Protein AF-A0A2U1S1S1-F1 (afdb_monomer)

Structure (mmCIF, N/CA/C/O backbone):
data_AF-A0A2U1S1S1-F1
#
_entry.id   AF-A0A2U1S1S1-F1
#
loop_
_atom_site.group_PDB
_atom_site.id
_atom_site.type_symbol
_atom_site.label_atom_id
_atom_site.label_alt_id
_atom_site.label_comp_id
_atom_site.label_asym_id
_atom_site.label_entity_id
_atom_site.label_seq_id
_atom_site.pdbx_PDB_ins_code
_atom_site.Cartn_x
_atom_site.Cartn_y
_atom_site.Cartn_z
_atom_site.occupancy
_atom_site.B_iso_or_equiv
_atom_site.auth_seq_id
_atom_site.auth_comp_id
_atom_site.auth_asym_id
_atom_site.auth_atom_id
_atom_site.pdbx_PDB_model_num
ATOM 1 N N . MET A 1 1 ? -7.315 3.629 2.583 1.00 78.44 1 MET A N 1
ATOM 2 C CA . MET A 1 1 ? -6.546 4.772 2.027 1.00 78.44 1 MET A CA 1
ATOM 3 C C . MET A 1 1 ? -5.709 4.288 0.851 1.00 78.44 1 MET A C 1
ATOM 5 O O . MET A 1 1 ? -5.361 3.112 0.847 1.00 78.44 1 MET A O 1
ATOM 9 N N . SER A 1 2 ? -5.378 5.162 -0.104 1.00 83.06 2 SER A N 1
ATOM 10 C CA . SER A 1 2 ? -4.422 4.875 -1.187 1.00 83.06 2 SER A CA 1
ATOM 11 C C . SER A 1 2 ? -3.376 5.983 -1.289 1.00 83.06 2 SER A C 1
ATOM 13 O O . SER A 1 2 ? -3.733 7.161 -1.241 1.00 83.06 2 SER A O 1
ATOM 15 N N . CYS A 1 3 ? -2.100 5.617 -1.411 1.00 86.50 3 CYS A N 1
ATOM 16 C CA . CYS A 1 3 ? -0.992 6.570 -1.489 1.00 86.50 3 CYS A CA 1
ATOM 17 C C . CYS A 1 3 ? 0.068 6.117 -2.502 1.00 86.50 3 CYS A C 1
ATOM 19 O O . CYS A 1 3 ? 0.268 4.918 -2.703 1.00 86.50 3 CYS A O 1
ATOM 21 N N . HIS A 1 4 ? 0.765 7.093 -3.084 1.00 86.56 4 HIS A N 1
ATOM 22 C CA . HIS A 1 4 ?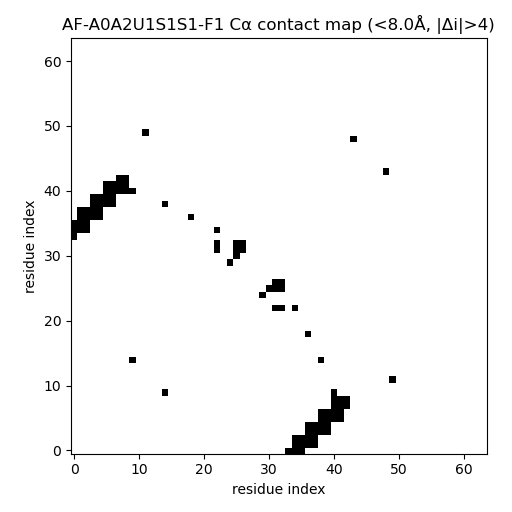 1.896 6.881 -3.984 1.00 86.56 4 HIS A CA 1
ATOM 23 C C . HIS A 1 4 ? 3.202 7.132 -3.237 1.00 86.56 4 HIS A C 1
ATOM 25 O O . HIS A 1 4 ? 3.313 8.105 -2.487 1.00 86.56 4 HIS A O 1
ATOM 31 N N . ILE A 1 5 ? 4.172 6.245 -3.427 1.00 85.69 5 ILE A N 1
ATOM 32 C CA . ILE A 1 5 ? 5.510 6.348 -2.856 1.00 85.69 5 ILE A CA 1
ATOM 33 C C . ILE A 1 5 ? 6.493 6.323 -4.019 1.00 85.69 5 ILE A C 1
ATOM 35 O O . ILE A 1 5 ? 6.574 5.334 -4.743 1.00 85.69 5 ILE A O 1
ATOM 39 N N . GLN A 1 6 ? 7.250 7.404 -4.170 1.00 84.38 6 GLN A N 1
ATOM 40 C CA . GLN A 1 6 ? 8.335 7.496 -5.137 1.00 84.38 6 GLN A CA 1
ATOM 41 C C . GLN A 1 6 ? 9.673 7.299 -4.422 1.00 84.38 6 GLN A C 1
ATOM 43 O O . GLN A 1 6 ? 9.907 7.881 -3.360 1.00 84.38 6 GLN A O 1
ATOM 48 N N . VAL A 1 7 ? 10.538 6.463 -4.992 1.00 82.25 7 VAL A N 1
ATOM 49 C CA . VAL A 1 7 ? 11.874 6.157 -4.464 1.00 82.25 7 VAL A CA 1
ATOM 50 C C . VAL A 1 7 ? 12.928 6.267 -5.561 1.00 82.25 7 VAL A C 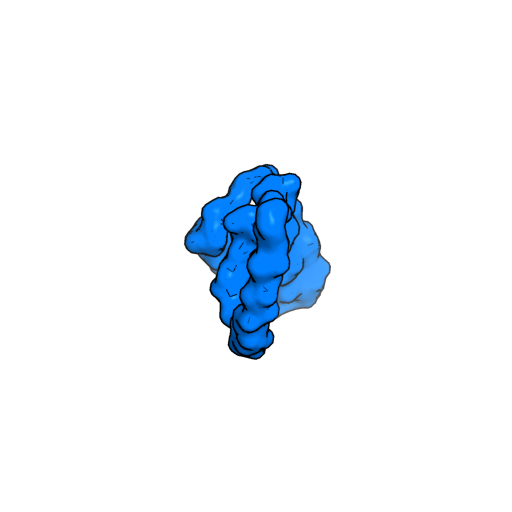1
ATOM 52 O O . VAL A 1 7 ? 12.726 5.810 -6.684 1.00 82.25 7 VAL A O 1
ATOM 55 N N . SER A 1 8 ? 14.082 6.844 -5.237 1.00 77.94 8 SER A N 1
ATOM 56 C CA . SER A 1 8 ? 15.136 7.071 -6.232 1.00 77.94 8 SER A CA 1
ATOM 57 C C . SER A 1 8 ? 15.855 5.801 -6.680 1.00 77.94 8 SER A C 1
ATOM 59 O O . SER A 1 8 ? 16.220 5.689 -7.841 1.00 77.94 8 SER A O 1
ATOM 61 N N . ASP A 1 9 ? 16.015 4.820 -5.794 1.00 68.56 9 ASP A N 1
ATOM 62 C CA . ASP A 1 9 ? 16.629 3.529 -6.102 1.00 68.56 9 ASP A CA 1
ATOM 63 C C . ASP A 1 9 ? 15.936 2.448 -5.277 1.00 68.56 9 ASP A C 1
ATOM 65 O O . ASP A 1 9 ? 15.729 2.607 -4.069 1.00 68.56 9 ASP A O 1
ATOM 69 N N . LEU A 1 10 ? 15.524 1.369 -5.935 1.00 68.06 10 LEU A N 1
ATOM 70 C CA . LEU A 1 10 ? 14.859 0.267 -5.267 1.00 68.06 10 LEU A CA 1
ATOM 71 C C . LEU A 1 10 ? 15.369 -1.060 -5.817 1.00 68.06 10 LEU A C 1
ATOM 73 O O . LEU A 1 10 ? 14.953 -1.524 -6.876 1.00 68.06 10 LEU A O 1
ATOM 77 N N . GLN A 1 11 ? 16.217 -1.733 -5.046 1.00 66.94 11 GLN A N 1
ATOM 78 C CA . GLN A 1 11 ? 16.375 -3.173 -5.214 1.00 66.94 11 GLN A CA 1
ATOM 79 C C . GLN A 1 11 ? 15.056 -3.845 -4.811 1.00 66.94 11 GLN A C 1
ATOM 81 O O . GLN A 1 11 ? 14.519 -3.539 -3.748 1.00 66.94 11 GLN A O 1
ATOM 86 N N . GLY A 1 12 ? 14.520 -4.756 -5.631 1.00 64.00 12 GLY A N 1
ATOM 87 C CA . GLY A 1 12 ? 13.166 -5.307 -5.440 1.00 64.00 12 GLY A CA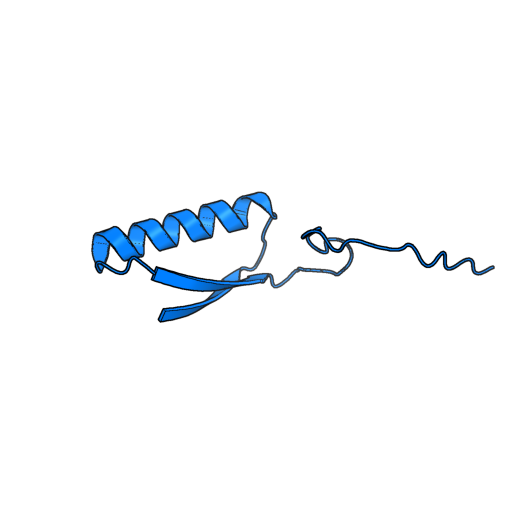 1
ATOM 88 C C . GLY A 1 12 ? 12.884 -5.852 -4.029 1.00 64.00 12 GLY A C 1
ATOM 89 O O . GLY A 1 12 ? 11.813 -5.623 -3.481 1.00 64.00 12 GLY A O 1
ATOM 90 N N . SER A 1 13 ? 13.880 -6.461 -3.376 1.00 66.88 13 SER A N 1
ATOM 91 C CA . SER A 1 13 ? 13.769 -6.976 -1.999 1.00 66.88 13 SER A CA 1
ATOM 92 C C . SER A 1 13 ? 13.710 -5.895 -0.906 1.00 66.88 13 SER A C 1
ATOM 94 O O . SER A 1 13 ? 13.378 -6.195 0.244 1.00 66.88 13 SER A O 1
ATOM 96 N N . TYR A 1 14 ? 14.042 -4.647 -1.239 1.00 77.62 14 TYR A N 1
ATOM 97 C CA . TYR A 1 14 ? 13.966 -3.485 -0.355 1.00 77.62 14 TYR A CA 1
ATOM 98 C C . TYR A 1 14 ? 12.574 -2.837 -0.376 1.00 77.62 14 TYR A C 1
ATOM 100 O O . TYR A 1 14 ? 12.148 -2.279 0.635 1.00 77.62 14 TYR A O 1
ATOM 108 N N . GLY A 1 15 ? 11.847 -2.964 -1.493 1.00 81.75 15 GLY A N 1
ATOM 109 C CA . GLY A 1 15 ? 10.486 -2.447 -1.657 1.00 81.75 15 GLY A CA 1
ATOM 110 C C . GLY A 1 15 ? 9.512 -3.021 -0.643 1.00 81.75 15 GLY A C 1
ATOM 111 O O . GLY A 1 15 ? 8.900 -2.277 0.121 1.00 81.75 15 GLY A O 1
ATOM 112 N N . ASP A 1 16 ? 9.435 -4.347 -0.577 1.00 82.06 16 ASP A N 1
ATOM 113 C CA . ASP A 1 16 ? 8.504 -5.034 0.321 1.00 82.06 16 ASP A CA 1
ATOM 114 C C . ASP A 1 16 ? 8.783 -4.697 1.792 1.00 82.06 16 ASP A C 1
ATOM 116 O O . ASP A 1 16 ? 7.874 -4.353 2.546 1.00 82.06 16 ASP A O 1
ATOM 120 N N . ARG A 1 17 ? 10.065 -4.668 2.189 1.00 87.38 17 ARG A N 1
ATOM 121 C CA . ARG A 1 17 ? 10.463 -4.302 3.560 1.00 87.38 17 ARG A CA 1
ATOM 122 C C . ARG A 1 17 ? 10.098 -2.861 3.907 1.00 87.38 17 ARG A C 1
ATOM 124 O O . ARG A 1 17 ? 9.751 -2.572 5.053 1.00 87.38 17 ARG A O 1
ATOM 131 N N . LEU A 1 18 ? 10.210 -1.947 2.944 1.00 87.25 18 LEU A N 1
ATOM 132 C CA . LEU A 1 18 ? 9.813 -0.556 3.126 1.00 87.25 18 LEU A CA 1
ATOM 133 C C . LEU A 1 18 ? 8.298 -0.450 3.334 1.00 87.25 18 LEU A C 1
ATOM 135 O O . LEU A 1 18 ? 7.861 0.219 4.272 1.00 87.25 18 LEU A O 1
ATOM 139 N N . LEU A 1 19 ? 7.507 -1.139 2.508 1.00 89.06 19 LEU A N 1
ATOM 140 C CA . LEU A 1 19 ? 6.048 -1.143 2.614 1.00 89.06 19 LEU A CA 1
ATOM 141 C C . LEU A 1 19 ? 5.567 -1.755 3.935 1.00 89.06 19 LEU A C 1
ATOM 143 O O . LEU A 1 19 ? 4.692 -1.177 4.582 1.00 89.06 19 LEU A O 1
ATOM 147 N N . ASP A 1 20 ? 6.176 -2.852 4.388 1.00 89.62 20 ASP A N 1
ATOM 148 C CA . ASP A 1 20 ? 5.879 -3.456 5.692 1.00 89.62 20 ASP A CA 1
ATOM 149 C C . ASP A 1 20 ? 6.137 -2.479 6.842 1.00 89.62 20 ASP A C 1
ATOM 151 O O . ASP A 1 20 ? 5.298 -2.303 7.730 1.00 89.62 20 ASP A O 1
ATOM 155 N N . ARG A 1 21 ? 7.271 -1.769 6.800 1.00 92.00 21 ARG A N 1
ATOM 156 C CA . ARG A 1 21 ? 7.626 -0.784 7.827 1.00 92.00 21 ARG A CA 1
ATOM 157 C C . ARG A 1 21 ? 6.654 0.397 7.856 1.00 92.00 21 ARG A C 1
ATOM 159 O O . ARG A 1 21 ? 6.292 0.865 8.937 1.00 92.00 21 ARG A O 1
ATOM 166 N N . ILE A 1 22 ? 6.223 0.881 6.691 1.00 91.31 22 ILE A N 1
ATOM 167 C CA . ILE A 1 22 ? 5.236 1.967 6.590 1.00 91.31 2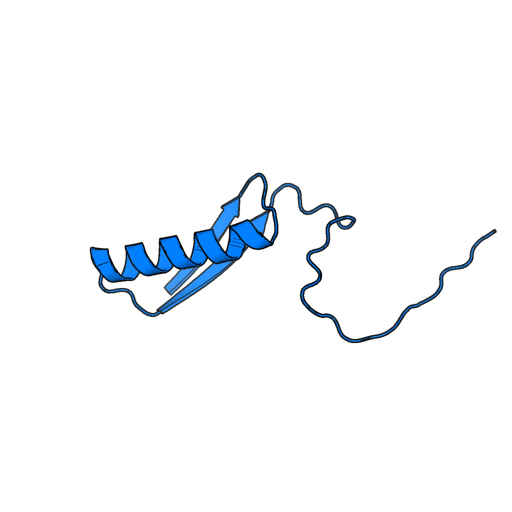2 ILE A CA 1
ATOM 168 C C . ILE A 1 22 ? 3.877 1.493 7.113 1.00 91.31 22 ILE A C 1
ATOM 170 O O . ILE A 1 22 ? 3.260 2.196 7.913 1.00 91.31 22 ILE A O 1
ATOM 174 N N . ASN A 1 23 ? 3.433 0.293 6.729 1.00 91.06 23 ASN A N 1
ATOM 175 C CA . ASN A 1 23 ? 2.193 -0.301 7.230 1.00 91.06 23 ASN A CA 1
ATOM 176 C C . ASN A 1 23 ? 2.196 -0.437 8.753 1.00 91.06 23 ASN 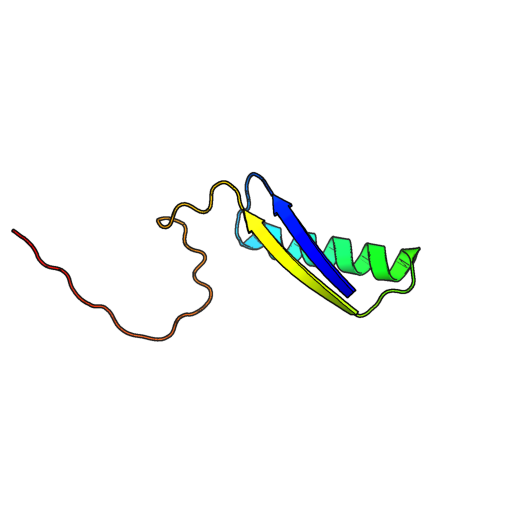A C 1
ATOM 178 O O . ASN A 1 23 ? 1.229 -0.050 9.411 1.00 91.06 23 ASN A O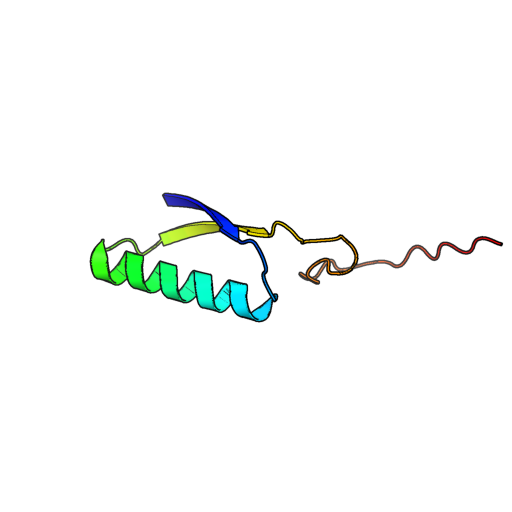 1
ATOM 182 N N . GLN A 1 24 ? 3.293 -0.935 9.326 1.00 93.19 24 GLN A N 1
ATOM 183 C CA . GLN A 1 24 ? 3.426 -1.051 10.773 1.00 93.19 24 GLN A CA 1
ATOM 184 C C . GLN A 1 24 ? 3.331 0.320 11.453 1.00 93.19 24 GLN A C 1
ATOM 186 O O . GLN A 1 24 ? 2.554 0.485 12.392 1.00 93.19 24 GLN A O 1
ATOM 191 N N . MET A 1 25 ? 4.045 1.326 10.940 1.00 94.81 25 MET A N 1
ATOM 192 C CA . MET A 1 25 ? 3.981 2.688 11.475 1.00 94.81 25 MET A CA 1
ATOM 193 C C . MET A 1 25 ? 2.559 3.267 11.410 1.00 94.81 25 MET A C 1
ATOM 195 O O . MET A 1 25 ? 2.104 3.882 12.375 1.00 94.81 25 MET A O 1
ATOM 199 N N . LEU A 1 26 ? 1.854 3.083 10.289 1.00 93.62 26 LEU A N 1
ATOM 200 C CA . LEU A 1 26 ? 0.482 3.565 10.117 1.00 93.62 26 LEU A CA 1
ATOM 201 C C . LEU A 1 26 ? -0.488 2.902 11.096 1.00 93.62 26 LEU A C 1
ATOM 203 O O . LEU A 1 26 ? -1.333 3.578 11.690 1.00 93.62 26 LEU A O 1
ATOM 207 N N . LYS A 1 27 ? -0.331 1.596 11.309 1.00 93.31 27 LYS A N 1
ATOM 208 C CA . LYS A 1 27 ? -1.127 0.843 12.273 1.00 93.31 27 LYS A CA 1
ATOM 209 C C . LYS A 1 27 ? -0.864 1.311 13.702 1.00 93.31 27 LYS A C 1
ATOM 211 O O . LYS A 1 27 ? -1.814 1.583 14.427 1.00 93.31 27 LYS A O 1
ATOM 216 N N . GLU A 1 28 ? 0.400 1.431 14.098 1.00 96.00 28 GLU A N 1
ATOM 217 C CA . GLU A 1 28 ? 0.787 1.768 15.473 1.00 96.00 28 GLU A CA 1
ATOM 218 C C . GLU A 1 28 ? 0.454 3.213 15.848 1.00 96.00 28 GLU A C 1
ATOM 220 O O . GLU A 1 28 ? -0.017 3.468 16.954 1.00 96.00 28 GLU A O 1
ATOM 225 N N . ARG A 1 29 ? 0.686 4.169 14.942 1.00 96.31 29 ARG A N 1
ATOM 226 C CA . ARG A 1 29 ? 0.532 5.598 15.253 1.00 96.31 29 ARG A CA 1
ATOM 227 C C . ARG A 1 29 ? -0.858 6.143 14.969 1.00 96.31 29 ARG A C 1
ATOM 229 O O . ARG A 1 29 ? -1.270 7.098 15.619 1.00 96.31 29 ARG A O 1
ATOM 236 N N . PHE A 1 30 ? -1.558 5.566 13.995 1.00 93.94 30 PHE A N 1
ATOM 237 C CA . PHE A 1 30 ? -2.812 6.123 13.487 1.00 93.94 30 PHE A CA 1
ATOM 238 C C . PHE A 1 30 ? -3.964 5.110 13.465 1.00 93.94 30 PHE A C 1
ATOM 240 O O . PHE A 1 30 ? -5.077 5.475 13.099 1.00 93.94 30 PHE A O 1
ATOM 247 N N . GLY A 1 31 ? -3.730 3.846 13.841 1.00 93.50 31 GLY A N 1
ATOM 248 C CA . GLY A 1 31 ? -4.759 2.801 13.805 1.00 93.50 31 GLY A CA 1
ATOM 249 C C . GLY A 1 31 ? -5.184 2.399 12.390 1.00 93.50 31 GLY A C 1
ATOM 250 O O . GLY A 1 31 ? -6.225 1.769 12.212 1.00 93.50 31 GLY A O 1
ATOM 251 N N . ILE A 1 32 ? -4.402 2.758 11.367 1.00 91.94 32 ILE A N 1
ATOM 252 C CA . ILE A 1 32 ? -4.739 2.489 9.967 1.00 91.94 32 ILE A CA 1
ATOM 253 C C . ILE A 1 32 ? -4.185 1.115 9.588 1.00 91.94 32 ILE A C 1
ATOM 255 O O . ILE A 1 32 ? -2.987 0.954 9.377 1.00 91.94 32 ILE A O 1
ATOM 259 N N . ALA A 1 33 ? -5.066 0.118 9.507 1.00 85.75 33 ALA A N 1
ATOM 260 C CA . ALA A 1 33 ? -4.693 -1.270 9.215 1.00 85.75 33 ALA A CA 1
ATOM 261 C C . ALA A 1 33 ? -4.711 -1.631 7.718 1.00 85.75 33 ALA A C 1
ATOM 263 O O . ALA A 1 33 ? -4.123 -2.638 7.330 1.00 85.75 33 ALA A O 1
ATOM 264 N N . HIS A 1 34 ? -5.392 -0.838 6.885 1.00 86.06 34 HIS A N 1
ATOM 265 C CA . HIS A 1 34 ? -5.589 -1.138 5.466 1.00 86.06 34 HIS A CA 1
ATOM 266 C C . HIS A 1 34 ? -5.280 0.083 4.590 1.00 86.06 34 HIS A C 1
ATOM 268 O O . HIS A 1 34 ? -6.094 1.005 4.445 1.00 86.06 34 HIS A O 1
ATOM 274 N N . THR A 1 35 ? -4.099 0.052 3.974 1.00 86.94 35 THR A N 1
ATOM 275 C CA . THR A 1 35 ? -3.634 1.059 3.017 1.00 86.94 35 THR A CA 1
ATOM 276 C C . THR A 1 35 ? -3.068 0.364 1.789 1.00 86.94 35 THR A C 1
ATOM 278 O O . THR A 1 35 ? -2.279 -0.569 1.908 1.00 86.94 35 THR A O 1
ATOM 281 N N . THR A 1 36 ? -3.471 0.828 0.610 1.00 88.56 36 THR A N 1
ATOM 282 C CA . THR A 1 36 ? -2.899 0.384 -0.662 1.00 88.56 36 THR A CA 1
A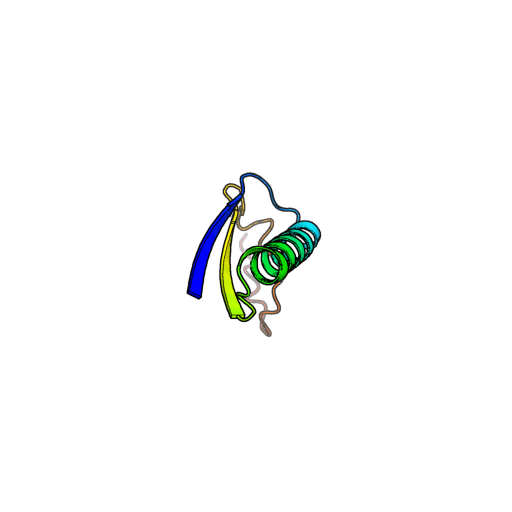TOM 283 C C . THR A 1 36 ? -1.778 1.340 -1.055 1.00 88.56 36 THR A C 1
ATOM 285 O O . THR A 1 36 ? -1.998 2.554 -1.092 1.00 88.56 36 THR A O 1
ATOM 288 N N . PHE A 1 37 ? -0.597 0.807 -1.364 1.00 87.44 37 PHE A N 1
ATOM 289 C CA . PHE A 1 37 ? 0.546 1.594 -1.823 1.00 87.44 37 PHE A CA 1
ATOM 290 C C . PHE A 1 37 ? 0.865 1.272 -3.274 1.00 87.44 37 PHE A C 1
ATOM 292 O O . PHE A 1 37 ? 0.960 0.103 -3.642 1.00 87.44 37 PHE A O 1
ATOM 299 N N . GLN A 1 38 ? 1.064 2.311 -4.077 1.00 85.19 38 GLN A N 1
ATOM 300 C CA . GLN A 1 38 ? 1.755 2.197 -5.355 1.00 85.19 38 GLN A CA 1
ATOM 301 C C . GLN A 1 38 ? 3.183 2.695 -5.163 1.00 85.19 38 GLN A C 1
ATOM 303 O O . GLN A 1 38 ? 3.391 3.798 -4.660 1.00 85.19 38 GLN A O 1
ATOM 308 N N . LEU A 1 39 ? 4.147 1.845 -5.506 1.00 84.31 39 LEU A N 1
ATOM 309 C CA . LEU A 1 39 ? 5.570 2.125 -5.375 1.00 84.31 39 LEU A CA 1
ATOM 310 C C . LEU A 1 39 ? 6.158 2.347 -6.767 1.00 84.31 39 LEU A C 1
ATOM 312 O O . LEU A 1 39 ? 6.037 1.481 -7.632 1.00 84.31 39 LEU A O 1
ATOM 316 N N . GLU A 1 40 ? 6.788 3.498 -6.966 1.00 80.56 40 G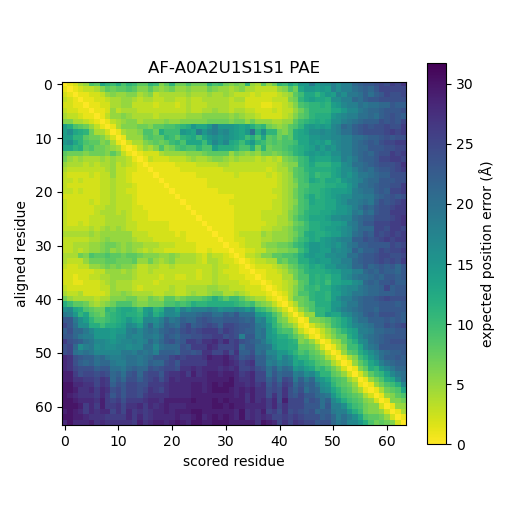LU A N 1
ATOM 317 C CA . GLU A 1 40 ? 7.397 3.908 -8.230 1.00 80.56 40 GLU A CA 1
ATOM 318 C C . GLU A 1 40 ? 8.890 4.165 -8.006 1.00 80.56 40 GLU A C 1
ATOM 320 O O . GLU A 1 40 ? 9.268 4.822 -7.034 1.00 80.56 40 GLU A O 1
ATOM 325 N N . SER A 1 41 ? 9.747 3.636 -8.886 1.00 76.56 41 SER A N 1
ATOM 326 C CA . SER A 1 41 ? 11.195 3.858 -8.826 1.00 76.56 41 SER A CA 1
ATOM 327 C C . SER A 1 41 ? 11.676 4.692 -10.007 1.00 76.56 41 SER A C 1
ATOM 329 O O . SER A 1 41 ? 11.372 4.376 -11.156 1.00 76.56 41 SER A O 1
ATOM 331 N N . GLU A 1 42 ? 12.455 5.735 -9.714 1.00 67.56 42 GLU A N 1
ATOM 332 C CA . GLU A 1 42 ? 12.973 6.700 -10.699 1.00 67.56 42 GLU A CA 1
ATOM 333 C C . GLU A 1 42 ? 13.894 6.056 -11.745 1.00 67.56 42 GLU A C 1
ATOM 335 O O . GLU A 1 42 ? 13.991 6.544 -12.869 1.00 67.56 42 GLU A O 1
ATOM 340 N N . VAL A 1 43 ? 14.542 4.941 -11.392 1.00 60.53 43 VAL A N 1
ATOM 341 C CA . VAL A 1 43 ? 15.531 4.240 -12.227 1.00 60.53 43 VAL A CA 1
ATOM 342 C C . VAL A 1 43 ? 15.059 2.827 -12.574 1.00 60.53 43 VAL A C 1
ATOM 344 O O . VAL A 1 43 ? 15.861 1.915 -12.764 1.00 60.53 43 VAL A O 1
ATOM 347 N N . CYS A 1 44 ? 13.747 2.604 -12.701 1.00 55.50 44 CYS A N 1
ATOM 348 C CA . CYS A 1 44 ? 13.262 1.355 -13.286 1.00 55.50 44 CYS A CA 1
ATOM 349 C C . CYS A 1 44 ? 13.492 1.379 -14.809 1.00 55.50 44 CYS A C 1
ATOM 351 O O . CYS A 1 44 ? 12.568 1.519 -15.607 1.00 55.50 44 CYS A O 1
ATOM 353 N N . ALA A 1 45 ? 14.760 1.299 -15.220 1.00 50.53 45 ALA A N 1
ATOM 354 C CA . ALA A 1 45 ? 15.117 1.024 -16.598 1.00 50.53 45 ALA A CA 1
ATOM 355 C C . ALA A 1 45 ? 14.532 -0.355 -16.965 1.00 50.53 45 ALA A C 1
ATOM 357 O O . ALA A 1 45 ? 14.618 -1.283 -16.156 1.00 50.53 45 ALA A O 1
ATOM 358 N N . PRO A 1 46 ? 13.940 -0.526 -18.160 1.00 54.34 46 PRO A N 1
ATOM 359 C CA . PRO A 1 46 ? 13.286 -1.774 -18.569 1.00 54.34 46 PRO A CA 1
ATOM 360 C C . PRO A 1 46 ? 14.228 -2.992 -18.584 1.00 54.34 46 PRO A C 1
ATOM 362 O O . PRO A 1 46 ? 13.760 -4.125 -18.618 1.00 54.34 46 PRO A O 1
ATOM 365 N N . GLU A 1 47 ? 15.544 -2.781 -18.504 1.00 53.94 47 GLU A N 1
ATOM 366 C CA . GLU A 1 47 ? 16.555 -3.828 -18.304 1.00 53.94 47 GLU A CA 1
ATOM 367 C C . GLU A 1 47 ? 16.534 -4.454 -16.892 1.00 53.94 47 GLU A C 1
ATOM 369 O O . GLU A 1 47 ? 16.903 -5.614 -16.730 1.00 53.94 47 GLU A O 1
ATOM 374 N N . HIS A 1 48 ? 16.032 -3.727 -15.887 1.00 50.88 48 HIS A N 1
ATOM 375 C CA . HIS A 1 48 ? 15.812 -4.185 -14.510 1.00 50.88 48 HIS A CA 1
ATOM 376 C C . HIS A 1 48 ? 14.322 -4.349 -14.200 1.00 50.88 48 HIS A C 1
ATOM 378 O O . HIS A 1 48 ? 13.924 -4.264 -13.035 1.00 50.88 48 HIS A O 1
ATOM 384 N N . ALA A 1 49 ? 13.491 -4.543 -15.235 1.00 50.12 49 ALA A N 1
ATOM 385 C CA . ALA A 1 49 ? 12.066 -4.786 -15.083 1.00 50.12 49 ALA A CA 1
ATOM 386 C C . ALA A 1 49 ? 11.868 -5.873 -14.026 1.00 50.12 49 ALA A C 1
ATOM 388 O O . ALA A 1 49 ? 12.222 -7.037 -14.230 1.00 50.12 49 ALA A O 1
ATOM 389 N N . CYS A 1 50 ? 11.360 -5.452 -12.866 1.00 52.25 50 CYS A N 1
ATOM 390 C CA . CYS A 1 50 ? 11.045 -6.332 -11.760 1.00 52.25 50 CYS A CA 1
ATOM 391 C C . CYS A 1 50 ? 10.234 -7.492 -12.333 1.00 52.25 50 CYS A C 1
ATOM 393 O O . CYS A 1 50 ? 9.143 -7.280 -12.863 1.00 52.25 50 CYS A O 1
ATOM 395 N N . THR A 1 51 ? 10.780 -8.707 -12.266 1.00 51.38 51 THR A N 1
ATOM 396 C CA . THR A 1 51 ? 10.112 -9.937 -12.695 1.00 51.38 51 THR A CA 1
ATOM 397 C C . THR A 1 51 ? 8.988 -10.262 -11.716 1.00 51.38 51 THR A C 1
ATOM 399 O O . THR A 1 51 ? 9.036 -11.242 -10.978 1.00 51.38 51 THR A O 1
ATOM 402 N N . LEU A 1 52 ? 7.959 -9.422 -11.689 1.00 50.66 52 LEU A N 1
ATOM 403 C CA . LEU A 1 52 ? 6.665 -9.720 -11.102 1.00 50.66 52 LEU A CA 1
ATOM 404 C C . LEU A 1 52 ? 5.898 -10.560 -12.126 1.00 50.66 52 LEU A C 1
ATOM 406 O O . LEU A 1 52 ? 5.017 -10.075 -12.817 1.00 50.66 52 LEU A O 1
ATOM 410 N N . ASN A 1 53 ? 6.316 -11.822 -12.253 1.00 45.69 53 ASN A N 1
ATOM 411 C CA . ASN A 1 53 ? 5.525 -12.949 -12.746 1.00 45.69 53 ASN A CA 1
ATOM 412 C C . ASN A 1 53 ? 4.515 -12.636 -13.879 1.00 45.69 53 ASN A C 1
ATOM 414 O O . ASN A 1 53 ? 3.308 -12.806 -13.705 1.00 45.69 53 ASN A O 1
ATOM 418 N N . SER A 1 54 ? 5.007 -12.252 -15.058 1.00 41.28 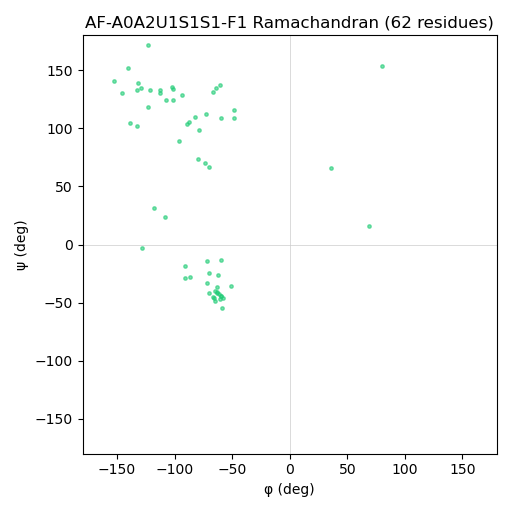54 SER A N 1
ATOM 419 C CA . SER A 1 54 ? 4.234 -12.353 -16.301 1.00 41.28 54 SER A CA 1
ATOM 420 C C . SER A 1 54 ? 4.455 -13.741 -16.897 1.00 41.28 54 SER A C 1
ATOM 422 O O . SER A 1 54 ? 5.524 -14.055 -17.418 1.00 41.28 54 SER A O 1
ATOM 424 N N . LYS A 1 55 ? 3.449 -14.602 -16.778 1.00 41.28 55 LYS A N 1
ATOM 425 C CA . LYS A 1 55 ? 3.404 -15.918 -17.410 1.00 41.28 55 LYS A CA 1
ATOM 426 C C . LYS A 1 55 ? 3.161 -15.740 -18.932 1.00 41.28 55 LYS A C 1
ATOM 428 O O . LYS A 1 55 ? 2.066 -15.336 -19.301 1.00 41.28 55 LYS A O 1
ATOM 433 N N . GLU A 1 56 ? 4.183 -16.077 -19.744 1.00 43.09 56 GLU A N 1
ATOM 434 C CA . GLU A 1 56 ? 4.194 -16.450 -21.197 1.00 43.09 56 GLU A CA 1
ATOM 435 C C . GLU A 1 56 ? 4.136 -15.350 -22.300 1.00 43.09 56 GLU A C 1
ATOM 437 O O . GLU A 1 56 ? 3.492 -14.325 -22.083 1.00 43.09 56 GLU A O 1
ATOM 442 N N . PRO A 1 57 ? 4.669 -15.571 -23.542 1.00 45.19 57 PRO A N 1
ATOM 443 C CA . PRO A 1 57 ? 5.751 -16.459 -24.033 1.00 45.19 57 PRO A CA 1
ATOM 444 C C . PRO A 1 57 ? 6.894 -15.685 -24.775 1.00 45.19 57 PRO A C 1
ATOM 446 O O . PRO A 1 57 ? 6.766 -14.487 -25.030 1.00 45.19 57 PRO A O 1
ATOM 449 N N . PRO A 1 58 ? 8.032 -16.320 -25.145 1.00 46.44 58 PRO A N 1
ATOM 450 C CA . PRO A 1 58 ? 9.168 -15.617 -25.741 1.00 46.44 58 PRO A CA 1
ATOM 451 C C . PRO A 1 58 ? 8.964 -15.408 -27.247 1.00 46.44 58 PRO A C 1
ATOM 453 O O . PRO A 1 58 ? 9.070 -16.347 -28.036 1.00 46.44 58 PRO A O 1
ATOM 456 N N . THR A 1 59 ? 8.730 -14.168 -27.674 1.00 45.56 59 THR A N 1
ATOM 457 C CA . THR A 1 59 ? 8.901 -13.805 -29.086 1.00 45.56 59 THR A CA 1
ATOM 458 C C . THR A 1 59 ? 10.392 -13.615 -29.344 1.00 45.56 59 THR A C 1
ATOM 460 O O . THR A 1 59 ? 10.974 -12.582 -29.023 1.00 45.56 59 THR A O 1
ATOM 463 N N . VAL A 1 60 ? 11.014 -14.660 -29.889 1.00 57.16 60 VAL A N 1
ATOM 464 C CA . VAL A 1 60 ? 12.377 -14.640 -30.424 1.00 57.16 60 VAL A CA 1
ATOM 465 C C . VAL A 1 60 ? 12.434 -13.599 -31.541 1.00 57.16 60 VAL A C 1
ATOM 467 O O . VAL A 1 60 ? 11.881 -13.816 -32.617 1.00 57.16 60 VAL A O 1
ATOM 470 N N . LEU A 1 61 ? 13.108 -12.475 -31.301 1.00 50.56 61 LEU A N 1
ATOM 471 C CA . LEU A 1 61 ? 13.494 -11.554 -32.364 1.00 50.56 61 LEU A CA 1
ATOM 472 C C . LEU A 1 61 ? 14.938 -11.880 -32.771 1.00 50.56 61 LEU A C 1
ATOM 474 O O . LEU A 1 61 ? 15.894 -11.357 -32.207 1.00 50.56 61 LEU A O 1
ATOM 478 N N . GLN A 1 62 ? 15.087 -12.791 -33.738 1.00 54.56 62 GLN A N 1
ATOM 479 C CA . GLN A 1 62 ? 16.262 -12.792 -34.610 1.00 54.56 62 GLN A CA 1
ATOM 480 C C . GLN A 1 62 ? 16.238 -11.498 -35.426 1.00 54.56 62 GLN A C 1
ATOM 482 O O . GLN A 1 62 ? 15.211 -11.181 -36.025 1.00 54.56 62 GLN A O 1
ATOM 487 N N . SER A 1 63 ? 17.369 -10.807 -35.533 1.00 47.22 63 SER A N 1
ATOM 488 C CA . SER A 1 63 ? 17.652 -10.046 -36.746 1.00 47.22 63 SER A CA 1
ATOM 489 C C . SER A 1 63 ? 19.156 -9.902 -36.963 1.00 47.22 63 SER A C 1
ATOM 491 O O . SER A 1 63 ? 19.910 -9.789 -35.999 1.00 47.22 63 SER A O 1
ATOM 493 N N . HIS A 1 64 ? 19.507 -10.009 -38.245 1.00 47.50 64 HIS A N 1
ATOM 494 C CA . HIS A 1 64 ? 20.826 -10.100 -38.879 1.00 47.50 64 HIS A CA 1
ATOM 495 C C . HIS A 1 64 ? 21.852 -9.048 -38.458 1.00 47.50 64 HIS A C 1
ATOM 497 O O . HIS A 1 64 ? 21.461 -7.870 -38.305 1.00 47.50 64 HIS A O 1
#

pLDDT: mean 72.49, std 18.1, range [41.28, 96.31]

Foldseek 3Di:
DEDEAEDADDDPVVVVVVVVVVQVCCCVPPVDNDYHYDYHYPPVDVVPPPCPDDDDDDPDDDDD

Nearest PDB structures (foldseek):
  8xn1-assembly1_B  TM=6.066E-01  e=2.247E-01  Homo sapiens
  3m20-assembly1_B-2  TM=6.993E-01  e=4.495E-01  Archaeoglobus fulgidus DSM 4304
  8xn1-assembly1_A  TM=6.071E-01  e=3.406E-01  Homo sapiens
  1wwj-assembly1_B  TM=4.561E-01  e=4.194E-01  Synechocystis sp.
  1kcq-assembly1_A  TM=3.757E-01  e=3.356E+00  Homo sapiens

Mean predicted aligned error: 12.39 Å

Sequence (64 aa):
MSCHIQVSDLQGSYGDRLLDRINQMLKERFGIAHTTFQLESEVCAPEHACTLNSKEPPTVLQSH

Radius of gyration: 16.56 Å; Cα contacts (8 Å, |Δi|>4): 48; chains: 1; bounding box: 27×24×54 Å

Solvent-accessible surface area (backbone atoms only — not comparable to full-atom values): 4318 Å² total; per-residue (Å²): 94,78,50,80,45,81,39,72,77,69,60,75,80,54,50,60,56,49,51,52,54,49,48,52,49,36,30,75,76,70,68,46,85,65,70,51,76,47,80,46,52,79,67,69,46,80,92,64,57,76,84,74,78,79,85,83,79,88,81,82,80,84,80,134

Secondary structure (DSSP, 8-state):
-EEEEEES---HHHHHHHHHHHHHHHHHHH-----EEEEEETT--GGG----------------